Protein AF-A0A1H7V9D1-F1 (afdb_monomer)

Foldseek 3Di:
DDDDPDDDDDDDPLCVVVVVVLVVLLVVLLVPDDDPDDDDDPDFDFPDFDDDSPDDSNRSSNSNSVRSSVSVVVVVD

S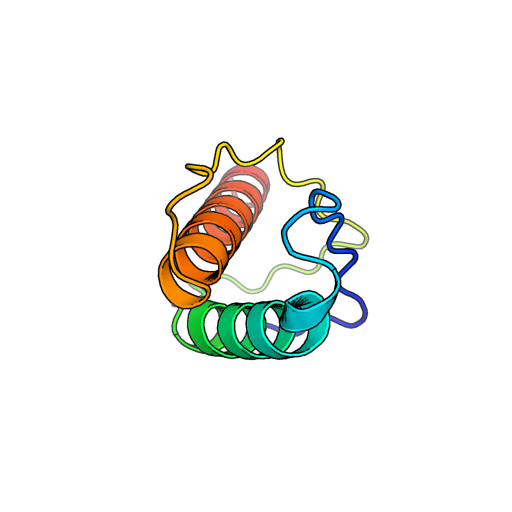equence (77 aa):
MLTIDRLHLQLPPAFRDRAGEIARLVAEELATVPMTADLQLDRLAVPPVEISPLATDRDVARAVAASVHKGIRNETR

Mean predicted aligned error: 3.7 Å

Structure (mmCIF, N/CA/C/O backbone):
data_AF-A0A1H7V9D1-F1
#
_entry.id   AF-A0A1H7V9D1-F1
#
loop_
_atom_site.group_PDB
_atom_site.id
_atom_site.type_symbol
_atom_site.label_atom_id
_atom_site.label_alt_id
_atom_site.label_comp_id
_atom_site.label_asym_id
_atom_site.label_entity_id
_atom_site.label_seq_id
_atom_site.pdbx_PDB_ins_code
_atom_site.Cartn_x
_atom_site.Cartn_y
_atom_site.Cartn_z
_atom_site.occupancy
_atom_site.B_iso_or_equiv
_atom_site.auth_seq_id
_atom_site.auth_comp_id
_atom_site.auth_asym_id
_atom_site.auth_atom_id
_atom_site.pdbx_PDB_model_num
ATOM 1 N N . MET A 1 1 ? -4.880 -1.033 17.673 1.00 77.06 1 MET A N 1
ATOM 2 C CA . MET A 1 1 ? -4.026 -1.979 16.907 1.00 77.06 1 MET A CA 1
ATOM 3 C C . MET A 1 1 ? -4.677 -2.183 15.549 1.00 77.06 1 MET A C 1
ATOM 5 O O . MET A 1 1 ? -5.894 -2.278 15.526 1.00 77.06 1 MET A O 1
ATOM 9 N N . LEU A 1 2 ? -3.922 -2.205 14.446 1.00 85.12 2 LEU A N 1
ATOM 10 C CA . LEU A 1 2 ? -4.483 -2.465 13.115 1.00 85.12 2 LEU A CA 1
ATOM 11 C C . LEU A 1 2 ? -4.355 -3.955 12.782 1.00 85.12 2 LEU A C 1
ATOM 13 O O . LEU A 1 2 ? -3.251 -4.498 12.814 1.00 85.12 2 LEU A O 1
ATOM 17 N N . THR A 1 3 ? -5.468 -4.595 12.437 1.00 89.50 3 THR A N 1
ATOM 18 C CA . THR A 1 3 ? -5.501 -5.982 11.961 1.00 89.50 3 THR A CA 1
ATOM 19 C C . THR A 1 3 ? -6.151 -6.002 10.586 1.00 89.50 3 THR A C 1
ATOM 21 O O . THR A 1 3 ? -7.214 -5.419 10.393 1.00 89.50 3 THR A O 1
ATOM 24 N N . ILE A 1 4 ? -5.483 -6.631 9.620 1.00 89.19 4 ILE A N 1
ATOM 25 C CA . ILE A 1 4 ? -5.963 -6.765 8.245 1.00 89.19 4 ILE A CA 1
ATOM 26 C C . ILE A 1 4 ? -5.935 -8.249 7.905 1.00 89.19 4 ILE A C 1
ATOM 28 O O . ILE A 1 4 ? -4.859 -8.819 7.745 1.00 89.19 4 ILE A O 1
ATOM 32 N N . ASP A 1 5 ? -7.109 -8.859 7.758 1.00 91.62 5 ASP A N 1
ATOM 33 C CA . ASP A 1 5 ? -7.206 -10.278 7.395 1.00 91.62 5 ASP A CA 1
ATOM 34 C C . ASP A 1 5 ? -6.737 -10.525 5.962 1.00 91.62 5 ASP A C 1
ATOM 36 O O . ASP A 1 5 ? -6.104 -11.535 5.650 1.00 91.62 5 ASP A O 1
ATOM 40 N N . ARG A 1 6 ? -7.059 -9.592 5.060 1.00 91.69 6 ARG A N 1
ATOM 41 C CA . ARG A 1 6 ? -6.720 -9.717 3.647 1.00 91.69 6 ARG A CA 1
ATOM 42 C C . ARG A 1 6 ? -6.507 -8.365 2.988 1.00 91.69 6 ARG A C 1
ATOM 44 O O . ARG A 1 6 ? -7.406 -7.531 2.944 1.00 91.69 6 ARG A O 1
ATOM 51 N N . LEU A 1 7 ? -5.330 -8.194 2.391 1.00 90.31 7 LEU A N 1
ATOM 52 C CA . LEU A 1 7 ? -4.994 -7.049 1.551 1.00 90.31 7 LEU A CA 1
ATOM 53 C C . LEU A 1 7 ? -4.968 -7.476 0.080 1.00 90.31 7 LEU A C 1
ATOM 55 O O . LEU A 1 7 ? -4.190 -8.344 -0.312 1.00 90.31 7 LEU A O 1
ATOM 59 N N . HIS A 1 8 ? -5.807 -6.850 -0.742 1.00 91.94 8 HIS A N 1
ATOM 60 C CA . HIS A 1 8 ? -5.775 -7.016 -2.194 1.00 91.94 8 HIS A CA 1
ATOM 61 C C . HIS A 1 8 ? -5.025 -5.850 -2.830 1.00 91.94 8 HIS A C 1
ATOM 63 O O . HIS A 1 8 ? -5.570 -4.757 -2.964 1.00 91.94 8 HIS A O 1
ATOM 69 N N . LEU A 1 9 ? -3.784 -6.097 -3.240 1.00 89.50 9 LEU A N 1
ATOM 70 C CA . LEU A 1 9 ? -2.959 -5.117 -3.935 1.00 89.50 9 LEU A CA 1
ATOM 71 C C . LEU A 1 9 ? -2.925 -5.441 -5.431 1.00 89.50 9 LEU A C 1
ATOM 73 O O . LEU A 1 9 ? -2.455 -6.505 -5.832 1.00 89.50 9 LEU A O 1
ATOM 77 N N . GLN A 1 10 ? -3.418 -4.524 -6.258 1.00 91.06 10 GLN A N 1
ATOM 78 C CA . GL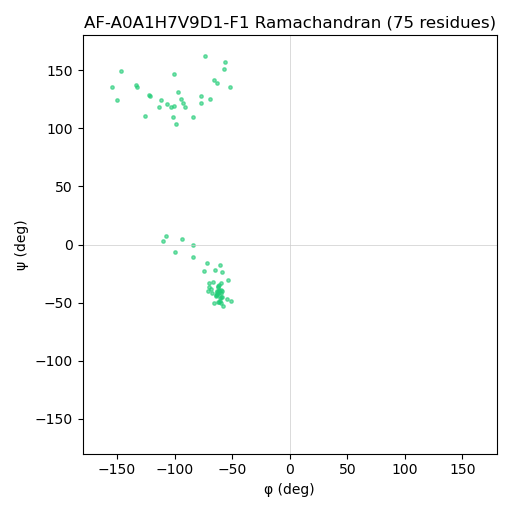N A 1 10 ? -3.293 -4.615 -7.710 1.00 91.06 10 GLN A CA 1
ATOM 79 C C . GLN A 1 10 ? -2.167 -3.697 -8.161 1.00 91.06 10 GLN A C 1
ATOM 81 O O . GLN A 1 10 ? -2.281 -2.476 -8.090 1.00 91.06 10 GLN A O 1
ATOM 86 N N . LEU A 1 11 ? -1.066 -4.301 -8.599 1.00 88.38 11 LEU A N 1
ATOM 87 C CA . LEU A 1 11 ? 0.098 -3.571 -9.077 1.00 88.38 11 LEU A CA 1
ATOM 88 C C . LEU A 1 11 ? 0.140 -3.544 -10.607 1.00 88.38 11 LEU A C 1
ATOM 90 O O . LEU A 1 11 ? -0.236 -4.532 -11.249 1.00 88.38 11 LEU A O 1
ATOM 94 N N . PRO A 1 12 ? 0.653 -2.455 -11.207 1.00 88.56 12 PRO A N 1
ATOM 95 C CA . PRO A 1 12 ? 0.961 -2.434 -12.628 1.00 88.56 12 PRO A CA 1
ATOM 96 C C . PRO A 1 12 ? 1.941 -3.557 -13.013 1.00 88.56 12 PRO A C 1
ATOM 98 O O . PRO A 1 12 ? 2.806 -3.917 -12.208 1.00 88.56 12 PRO A O 1
ATOM 101 N N . PRO A 1 13 ? 1.892 -4.066 -14.261 1.00 88.50 13 PRO A N 1
ATOM 102 C CA . PRO A 1 13 ? 2.771 -5.147 -14.716 1.00 88.50 13 PRO A CA 1
ATOM 103 C C . PRO A 1 13 ? 4.269 -4.884 -14.506 1.00 88.50 13 PRO A C 1
ATOM 105 O O . PRO A 1 13 ? 5.015 -5.823 -14.248 1.00 88.50 13 PRO A O 1
ATOM 108 N N . ALA A 1 14 ? 4.694 -3.617 -14.548 1.00 88.50 14 ALA A N 1
ATOM 109 C CA . ALA A 1 14 ? 6.079 -3.193 -14.322 1.00 88.50 14 ALA A CA 1
ATOM 110 C C . ALA A 1 14 ? 6.631 -3.542 -12.923 1.00 88.50 14 ALA A C 1
ATOM 112 O O . ALA A 1 14 ? 7.843 -3.539 -12.719 1.00 88.50 14 ALA A O 1
ATOM 113 N N . PHE A 1 15 ? 5.761 -3.848 -11.958 1.00 89.12 15 PHE A N 1
ATOM 114 C CA . PHE A 1 15 ? 6.144 -4.214 -10.593 1.00 89.12 15 PHE A CA 1
ATOM 115 C C . PHE A 1 15 ? 5.943 -5.702 -10.29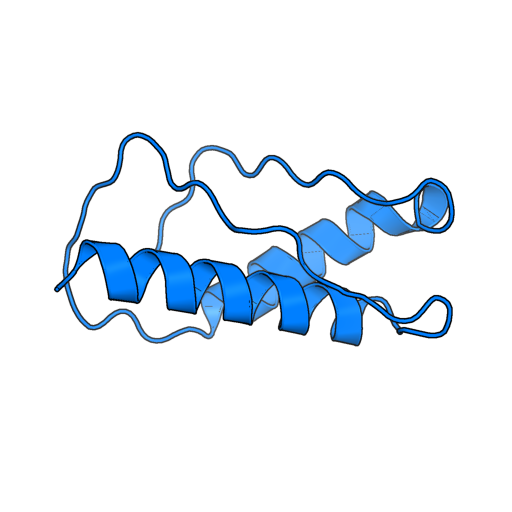5 1.00 89.12 15 PHE A C 1
ATOM 117 O O . PHE A 1 15 ? 6.104 -6.107 -9.147 1.00 89.12 15 PHE A O 1
ATOM 124 N N . ARG A 1 16 ? 5.602 -6.530 -11.296 1.00 88.25 16 ARG A N 1
ATOM 125 C CA . ARG A 1 16 ? 5.302 -7.959 -11.103 1.00 88.25 16 ARG A CA 1
ATOM 126 C C . ARG A 1 16 ? 6.396 -8.682 -10.314 1.00 88.25 16 ARG A C 1
ATOM 128 O O . ARG A 1 16 ? 6.083 -9.346 -9.332 1.00 88.25 16 ARG A O 1
ATOM 135 N N . ASP A 1 17 ? 7.654 -8.496 -10.701 1.00 92.19 17 ASP A N 1
ATOM 136 C CA . ASP A 1 17 ? 8.792 -9.201 -10.092 1.00 92.19 17 ASP A CA 1
ATOM 137 C C . ASP A 1 17 ? 9.116 -8.703 -8.674 1.00 92.19 17 ASP A C 1
ATOM 139 O O . ASP A 1 17 ? 9.794 -9.380 -7.907 1.00 92.19 17 ASP A O 1
ATOM 143 N N . ARG A 1 18 ? 8.596 -7.526 -8.302 1.00 91.38 18 ARG A N 1
ATOM 144 C CA . ARG A 1 18 ? 8.810 -6.872 -7.002 1.00 91.38 18 ARG A CA 1
ATOM 145 C C . ARG A 1 18 ? 7.558 -6.866 -6.124 1.00 91.38 18 ARG A C 1
ATOM 147 O O . ARG A 1 18 ? 7.576 -6.323 -5.024 1.00 91.38 18 ARG A O 1
ATOM 154 N N . ALA A 1 19 ? 6.470 -7.490 -6.578 1.00 92.06 19 ALA A N 1
ATOM 155 C CA . ALA A 1 19 ? 5.166 -7.418 -5.925 1.00 92.06 19 ALA A CA 1
ATOM 156 C C . ALA A 1 19 ? 5.187 -7.929 -4.477 1.00 92.06 19 ALA A C 1
ATOM 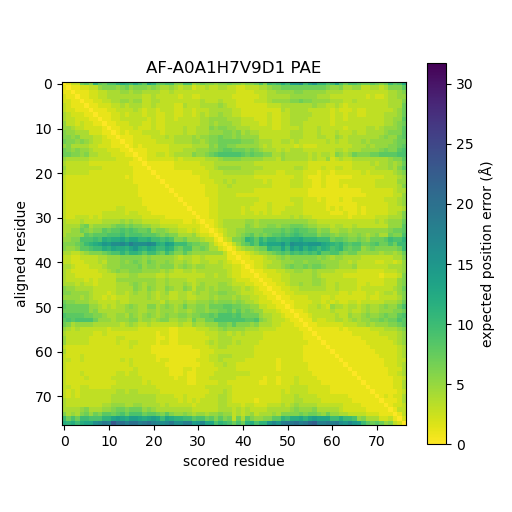158 O O . ALA A 1 19 ? 4.567 -7.324 -3.605 1.00 92.06 19 ALA A O 1
ATOM 159 N N . GLY A 1 20 ? 5.921 -9.016 -4.216 1.00 93.12 20 GLY A N 1
ATOM 160 C CA . GLY A 1 20 ? 6.063 -9.570 -2.868 1.00 93.12 20 GLY A CA 1
ATOM 161 C C . GLY A 1 20 ? 6.778 -8.614 -1.912 1.00 93.12 20 GLY A C 1
ATOM 162 O O . GLY A 1 20 ? 6.307 -8.396 -0.798 1.00 93.12 20 GLY A O 1
ATOM 163 N N . GLU A 1 21 ? 7.869 -7.995 -2.366 1.00 95.44 21 GLU A N 1
ATOM 164 C CA . GLU A 1 21 ? 8.625 -7.033 -1.558 1.00 95.44 21 GLU A CA 1
ATOM 165 C C . GLU A 1 21 ? 7.814 -5.760 -1.299 1.00 95.44 21 GLU A C 1
ATOM 167 O O . GLU A 1 21 ? 7.749 -5.287 -0.167 1.00 95.44 21 GLU A O 1
ATOM 172 N N . ILE A 1 22 ? 7.104 -5.255 -2.311 1.00 94.62 22 ILE A N 1
ATOM 173 C CA . ILE A 1 22 ? 6.199 -4.113 -2.144 1.00 94.62 22 ILE A CA 1
ATOM 174 C C . ILE A 1 22 ? 5.106 -4.439 -1.122 1.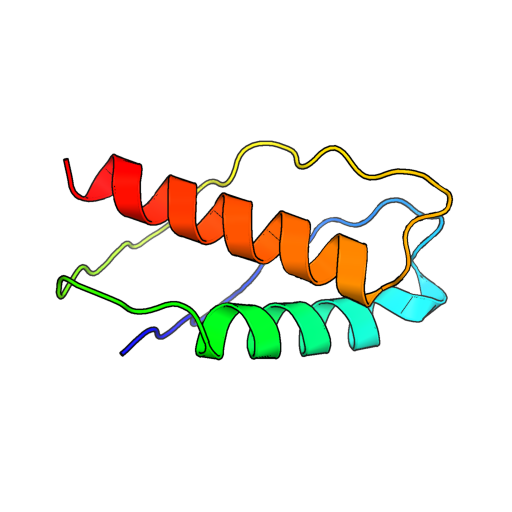00 94.62 22 ILE A C 1
ATOM 176 O O . ILE A 1 22 ? 4.847 -3.631 -0.237 1.00 94.62 22 ILE A O 1
ATOM 180 N N . ALA A 1 23 ? 4.480 -5.619 -1.192 1.00 93.38 23 ALA A N 1
ATOM 181 C CA . ALA A 1 23 ? 3.450 -6.014 -0.231 1.00 93.38 23 ALA A CA 1
ATOM 182 C C . ALA A 1 23 ? 3.990 -6.078 1.210 1.00 93.38 23 ALA A C 1
ATOM 184 O O . ALA A 1 23 ? 3.318 -5.631 2.142 1.00 93.38 23 ALA A O 1
ATOM 185 N N . ARG A 1 24 ? 5.218 -6.579 1.388 1.00 94.69 24 ARG A N 1
ATOM 186 C CA . ARG A 1 24 ? 5.913 -6.603 2.681 1.00 94.69 24 ARG A CA 1
ATOM 187 C C . ARG A 1 24 ? 6.148 -5.187 3.209 1.00 94.69 24 ARG A C 1
ATOM 189 O O . ARG A 1 24 ? 5.774 -4.893 4.340 1.00 94.69 24 ARG A O 1
ATOM 196 N N . LEU A 1 25 ? 6.688 -4.300 2.374 1.00 96.75 25 LEU A N 1
ATOM 197 C CA . LEU A 1 25 ? 6.928 -2.897 2.722 1.00 96.75 25 LEU A CA 1
ATOM 198 C C . LEU A 1 25 ? 5.625 -2.147 3.032 1.00 96.75 25 LEU A C 1
ATOM 200 O O . LEU A 1 25 ? 5.599 -1.324 3.940 1.00 96.75 25 LEU A O 1
ATOM 204 N N . VAL A 1 26 ? 4.527 -2.443 2.329 1.00 95.06 26 VAL A N 1
ATOM 205 C CA . VAL A 1 26 ? 3.206 -1.874 2.644 1.00 95.06 26 VAL A CA 1
ATOM 206 C C . VAL A 1 26 ? 2.783 -2.265 4.058 1.00 95.06 26 VAL A C 1
ATOM 208 O O . VAL A 1 26 ? 2.338 -1.405 4.813 1.00 95.06 26 VAL A O 1
ATOM 211 N N . ALA A 1 27 ? 2.926 -3.539 4.430 1.00 92.94 27 ALA A N 1
ATOM 212 C CA . ALA A 1 27 ? 2.583 -4.001 5.773 1.00 92.94 27 ALA A CA 1
ATOM 213 C C . ALA A 1 27 ? 3.453 -3.332 6.851 1.00 92.94 27 ALA A C 1
ATOM 215 O O . ALA A 1 27 ? 2.927 -2.927 7.887 1.00 92.94 27 ALA A O 1
ATOM 216 N N . GLU A 1 28 ? 4.753 -3.161 6.592 1.00 95.06 28 GLU A N 1
ATOM 217 C CA . GLU A 1 28 ? 5.658 -2.429 7.487 1.00 95.06 28 GLU A CA 1
ATOM 218 C C . GLU A 1 28 ? 5.233 -0.971 7.663 1.00 95.06 28 GLU A C 1
ATOM 220 O O . GLU A 1 28 ? 5.092 -0.506 8.791 1.00 95.06 28 GLU A O 1
ATOM 225 N N . GLU A 1 29 ? 4.975 -0.256 6.567 1.00 94.88 29 GLU A N 1
ATOM 226 C CA . GLU A 1 29 ? 4.538 1.142 6.616 1.00 94.88 29 GLU A CA 1
ATOM 227 C C . GLU A 1 29 ? 3.189 1.265 7.350 1.00 94.88 29 GLU A C 1
ATOM 229 O O . GLU A 1 29 ? 3.041 2.125 8.218 1.00 94.88 29 GLU A O 1
ATOM 234 N N . LEU A 1 30 ? 2.231 0.361 7.105 1.00 92.19 30 LEU A N 1
ATOM 235 C CA . LEU A 1 30 ? 0.943 0.325 7.812 1.00 92.19 30 LEU A CA 1
ATOM 236 C C . LEU A 1 30 ? 1.085 0.067 9.315 1.00 92.19 30 LEU A C 1
ATOM 238 O O . LEU A 1 30 ? 0.338 0.650 10.101 1.00 92.19 30 LEU A O 1
ATOM 242 N N . ALA A 1 31 ? 2.046 -0.762 9.728 1.00 91.38 31 ALA A N 1
ATOM 243 C CA . ALA A 1 31 ? 2.307 -1.035 11.140 1.00 91.38 31 ALA A CA 1
ATOM 244 C C . ALA A 1 31 ? 2.791 0.211 11.904 1.00 91.38 31 ALA A C 1
ATOM 246 O O . ALA A 1 31 ? 2.631 0.283 13.122 1.00 91.38 31 ALA A O 1
ATOM 247 N N . THR A 1 32 ? 3.345 1.207 11.202 1.00 89.94 32 THR A N 1
ATOM 248 C CA . THR A 1 32 ? 3.770 2.480 11.807 1.00 89.94 32 THR A CA 1
ATOM 249 C C . THR A 1 32 ? 2.642 3.502 11.953 1.00 89.94 32 THR A C 1
ATOM 251 O O . THR A 1 32 ? 2.821 4.521 12.624 1.00 89.94 32 THR A O 1
ATOM 254 N N . VAL A 1 33 ? 1.476 3.261 11.344 1.00 83.94 33 VAL A N 1
ATOM 255 C CA . VAL A 1 33 ? 0.377 4.229 11.341 1.00 83.94 33 VAL A CA 1
ATOM 256 C C . VAL A 1 33 ? -0.345 4.212 12.696 1.00 83.94 33 VAL A C 1
ATOM 258 O O . VAL A 1 33 ? -0.888 3.177 13.091 1.00 83.94 33 VAL A O 1
ATOM 261 N N . PRO A 1 34 ? -0.422 5.352 13.410 1.00 82.75 34 PRO A N 1
ATOM 262 C CA . PRO A 1 34 ? -1.127 5.417 14.681 1.00 82.75 34 PRO A CA 1
ATOM 263 C C . PRO A 1 34 ? -2.639 5.269 14.468 1.00 82.75 34 PRO A C 1
ATOM 265 O O . PRO A 1 34 ? -3.251 6.031 13.721 1.00 82.75 34 PRO A O 1
ATOM 268 N N . MET A 1 35 ? -3.247 4.304 15.158 1.00 84.12 35 MET A N 1
ATOM 269 C CA . MET A 1 35 ? -4.701 4.125 15.20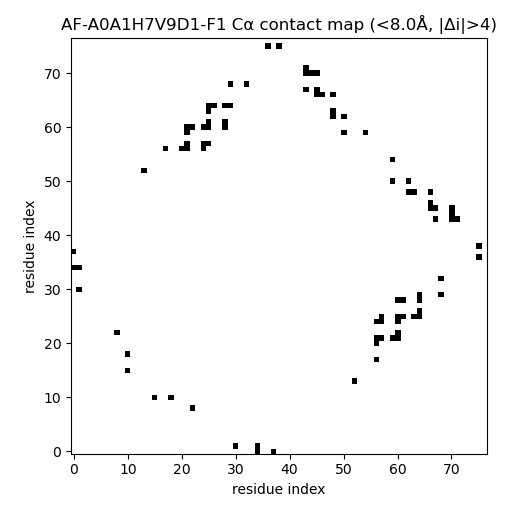0 1.00 84.12 35 MET A CA 1
ATOM 270 C C . MET A 1 35 ? 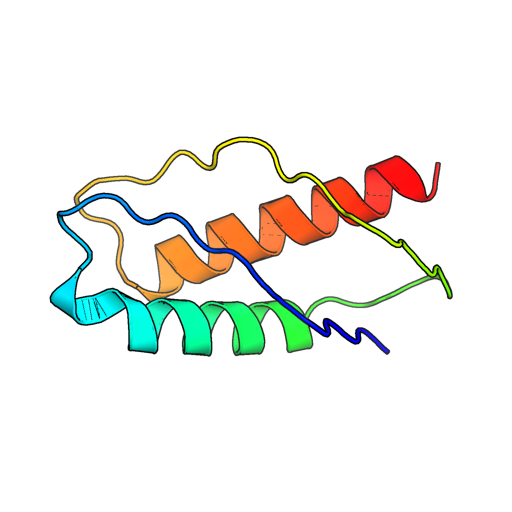-5.262 4.869 16.411 1.00 84.12 35 MET A C 1
ATOM 272 O O . MET A 1 35 ? -4.860 4.596 17.541 1.00 84.12 35 MET A O 1
ATOM 276 N N . THR A 1 36 ? -6.174 5.810 16.177 1.00 77.25 36 THR A N 1
ATOM 277 C CA . THR A 1 36 ? -6.760 6.659 17.230 1.00 77.25 36 THR A CA 1
ATOM 278 C C . THR A 1 36 ? -8.137 6.195 17.701 1.00 77.25 36 THR A C 1
ATOM 280 O O . THR A 1 36 ? -8.670 6.774 18.641 1.00 77.25 36 THR A O 1
ATOM 283 N N . ALA A 1 37 ? -8.725 5.190 17.051 1.00 74.31 37 ALA A N 1
ATOM 284 C CA . ALA A 1 37 ? -10.041 4.658 17.379 1.00 74.31 37 ALA A CA 1
ATOM 285 C C . ALA A 1 37 ? -10.095 3.153 17.105 1.00 74.31 37 ALA A C 1
ATOM 287 O O . ALA A 1 37 ? -9.435 2.663 16.184 1.00 74.31 37 ALA A O 1
ATOM 288 N N . ASP A 1 38 ? -10.909 2.452 17.888 1.00 79.94 38 ASP A N 1
ATOM 289 C CA . ASP A 1 38 ? -11.261 1.063 17.626 1.00 79.94 38 ASP A CA 1
ATOM 290 C C . ASP A 1 38 ? -12.425 1.049 16.631 1.00 79.94 38 ASP A C 1
ATOM 292 O O . ASP A 1 38 ? -13.541 1.466 16.940 1.00 79.94 38 ASP A O 1
ATOM 296 N N . LEU A 1 39 ? -12.139 0.616 15.405 1.00 84.94 39 LEU A N 1
ATOM 297 C CA . LEU A 1 39 ? -13.103 0.496 14.318 1.00 84.94 39 LEU A CA 1
ATOM 298 C C . LEU A 1 39 ? -12.926 -0.872 13.662 1.00 84.94 39 LEU A C 1
ATOM 300 O O . LEU A 1 39 ? -11.803 -1.281 13.364 1.00 84.94 39 LEU A O 1
ATOM 304 N N . GLN A 1 40 ? -14.040 -1.546 13.396 1.00 89.19 40 GLN A N 1
ATOM 305 C CA . GLN A 1 40 ? -14.073 -2.769 12.607 1.00 89.19 40 GLN A CA 1
ATOM 306 C C . GLN A 1 40 ? -14.790 -2.489 11.287 1.00 89.19 40 GLN A C 1
ATOM 308 O O . GLN A 1 40 ? -15.919 -2.003 11.280 1.00 89.19 40 GLN A O 1
ATOM 313 N N . LEU A 1 41 ? -14.119 -2.784 10.174 1.00 89.50 41 LEU A N 1
ATOM 314 C CA . LEU A 1 41 ? -14.653 -2.631 8.824 1.00 89.50 41 LEU A CA 1
ATOM 315 C C . LEU A 1 41 ? -14.635 -3.986 8.123 1.00 89.50 41 LEU A C 1
ATOM 317 O O . LEU A 1 41 ? -13.576 -4.604 8.023 1.00 89.50 41 LEU A O 1
ATOM 321 N N . ASP A 1 42 ? -15.770 -4.403 7.563 1.00 91.12 42 ASP A N 1
ATOM 322 C CA . ASP A 1 42 ? -15.835 -5.618 6.736 1.00 91.12 42 ASP A CA 1
ATOM 323 C C . ASP A 1 42 ? -15.048 -5.453 5.426 1.00 91.12 42 ASP A C 1
ATOM 325 O O . ASP A 1 42 ? -14.500 -6.406 4.868 1.00 91.12 42 ASP A O 1
ATOM 329 N N . ARG A 1 43 ? -15.004 -4.222 4.901 1.00 92.00 43 ARG A N 1
ATOM 330 C CA . ARG A 1 43 ? -14.264 -3.868 3.691 1.00 92.00 43 ARG A CA 1
ATOM 331 C C . ARG A 1 43 ? -13.882 -2.395 3.712 1.00 92.00 43 ARG A C 1
ATOM 333 O O . ARG A 1 43 ? -14.729 -1.542 3.941 1.00 92.00 43 ARG A O 1
ATOM 340 N N . LEU A 1 44 ? -12.637 -2.109 3.344 1.00 91.19 44 LEU A N 1
ATOM 341 C CA . LEU A 1 44 ? -12.173 -0.762 3.024 1.00 91.19 44 LEU A CA 1
ATOM 342 C C . LEU A 1 44 ? -11.809 -0.693 1.538 1.00 91.19 44 LEU A C 1
ATOM 344 O O . LEU A 1 44 ? -10.916 -1.406 1.078 1.00 91.19 44 LEU A O 1
ATOM 348 N N . ALA A 1 45 ? -12.494 0.164 0.783 1.00 91.56 45 ALA A N 1
ATOM 349 C CA . ALA A 1 45 ? -12.123 0.464 -0.595 1.00 91.56 45 ALA A CA 1
ATOM 350 C C . ALA A 1 45 ? -11.175 1.667 -0.614 1.00 91.5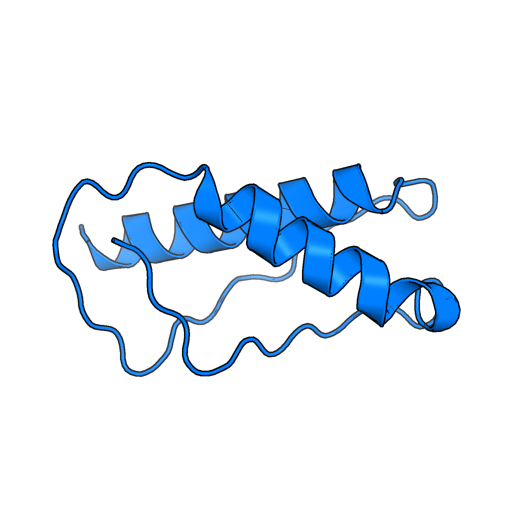6 45 ALA A C 1
ATOM 352 O O . ALA A 1 45 ? -11.541 2.766 -0.204 1.00 91.56 45 ALA A O 1
ATOM 353 N N . VAL A 1 46 ? -9.952 1.460 -1.096 1.00 90.12 46 VAL A N 1
ATOM 354 C CA . VAL A 1 46 ? -8.964 2.534 -1.230 1.00 90.12 46 VAL A CA 1
ATOM 355 C C . VAL A 1 46 ? -8.996 3.050 -2.669 1.00 90.12 46 VAL A C 1
ATOM 357 O O . VAL A 1 46 ? -8.959 2.233 -3.594 1.00 90.12 46 VAL A O 1
ATOM 360 N N . PRO A 1 47 ? -9.075 4.376 -2.889 1.00 87.31 47 PRO A N 1
ATOM 361 C CA . PRO A 1 47 ? -8.985 4.947 -4.227 1.00 87.31 47 PRO A CA 1
ATOM 362 C C . PRO A 1 47 ? -7.689 4.541 -4.946 1.00 87.31 47 PRO A C 1
ATOM 364 O O . PRO A 1 47 ? -6.694 4.242 -4.280 1.00 87.31 47 PRO A O 1
ATOM 367 N N . PRO A 1 48 ? -7.666 4.571 -6.292 1.00 89.94 48 PRO A N 1
ATOM 368 C CA . PRO A 1 48 ? -6.442 4.339 -7.048 1.00 89.94 48 PRO A CA 1
ATOM 369 C C . PRO A 1 48 ? -5.303 5.242 -6.567 1.00 89.94 48 PRO A C 1
ATOM 371 O O . PRO A 1 48 ? -5.495 6.439 -6.350 1.00 89.94 48 PRO A O 1
ATOM 374 N N . VAL A 1 49 ? -4.120 4.654 -6.406 1.00 91.50 49 VAL A N 1
ATOM 375 C CA . VAL A 1 49 ? -2.909 5.363 -5.986 1.00 91.50 49 VAL A CA 1
ATOM 376 C C . VAL A 1 49 ? -2.069 5.639 -7.222 1.00 91.50 49 VAL A C 1
ATOM 378 O O . VAL A 1 49 ? -1.648 4.712 -7.913 1.00 91.50 49 VAL A O 1
ATOM 381 N N . GLU A 1 50 ? -1.823 6.913 -7.502 1.00 89.94 50 GLU A N 1
ATOM 382 C CA . GLU A 1 50 ? -0.915 7.310 -8.572 1.00 89.94 50 GLU A CA 1
ATOM 383 C C . GLU A 1 50 ? 0.534 7.131 -8.118 1.00 89.94 50 GLU A C 1
ATOM 385 O O . GLU A 1 50 ? 0.943 7.611 -7.060 1.00 89.94 50 GLU A O 1
ATOM 390 N N . ILE A 1 51 ? 1.317 6.426 -8.929 1.00 87.56 51 ILE A N 1
ATOM 391 C CA . ILE A 1 51 ? 2.721 6.117 -8.662 1.00 87.56 51 ILE A CA 1
ATOM 392 C C . ILE A 1 51 ? 3.550 6.390 -9.911 1.00 87.56 51 ILE A C 1
ATOM 394 O O . ILE A 1 51 ? 3.157 6.050 -11.028 1.00 87.56 51 ILE A O 1
ATOM 398 N N . SER A 1 52 ? 4.716 7.004 -9.714 1.00 85.69 52 SER A N 1
ATOM 399 C CA . SER A 1 52 ? 5.684 7.209 -10.790 1.00 85.69 52 SER A CA 1
ATOM 400 C C . SER A 1 52 ? 6.229 5.860 -11.277 1.00 85.69 52 SER A C 1
ATOM 402 O O . SER A 1 52 ? 6.529 4.998 -10.44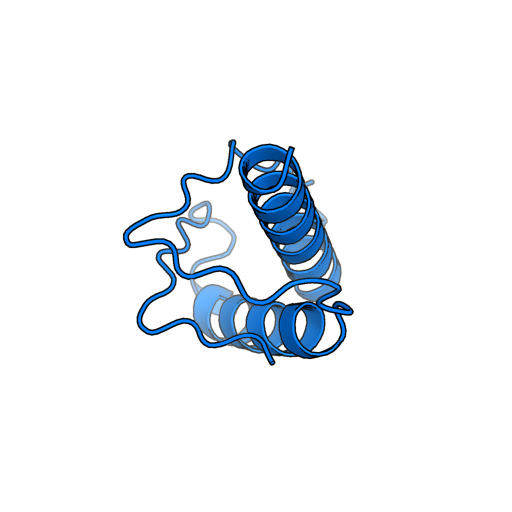8 1.00 85.69 52 SER A O 1
ATOM 404 N N . PRO A 1 53 ? 6.462 5.674 -12.588 1.00 80.50 53 PRO A N 1
ATOM 405 C CA . PRO A 1 53 ? 7.167 4.497 -13.101 1.00 80.50 53 PRO A CA 1
ATOM 406 C C . PRO A 1 53 ? 8.582 4.333 -12.525 1.00 80.50 53 PRO A C 1
ATOM 408 O O . PRO A 1 53 ? 9.116 3.228 -12.507 1.00 80.50 53 PRO A O 1
ATOM 411 N N . LEU A 1 54 ? 9.186 5.432 -12.060 1.00 86.12 54 LEU A N 1
ATOM 412 C CA . LEU A 1 54 ? 10.521 5.468 -11.458 1.00 86.12 54 LEU A CA 1
ATOM 413 C C . LEU A 1 54 ? 10.490 5.338 -9.927 1.00 86.12 54 LEU A C 1
ATOM 415 O O . LEU A 1 54 ? 11.528 5.477 -9.284 1.00 86.12 54 LEU A O 1
ATOM 419 N N . ALA A 1 55 ? 9.313 5.116 -9.335 1.00 89.25 55 ALA A N 1
ATOM 420 C CA . ALA A 1 55 ? 9.170 4.974 -7.895 1.00 89.25 55 ALA A CA 1
ATOM 421 C C . ALA A 1 55 ? 9.938 3.747 -7.385 1.00 89.25 55 ALA A C 1
ATOM 423 O O . ALA A 1 55 ? 9.919 2.668 -7.993 1.00 89.25 55 ALA A O 1
ATOM 424 N N . THR A 1 56 ? 10.593 3.908 -6.237 1.00 92.81 56 THR A N 1
ATOM 425 C CA . THR A 1 56 ? 11.160 2.772 -5.511 1.00 92.81 56 THR A CA 1
ATOM 426 C C . THR A 1 56 ? 10.045 1.965 -4.851 1.00 92.81 56 THR A C 1
ATOM 428 O O . THR A 1 56 ? 8.936 2.460 -4.640 1.00 92.81 56 THR A O 1
ATOM 431 N N . ASP A 1 57 ? 10.334 0.722 -4.467 1.00 94.25 57 ASP A N 1
ATOM 432 C CA . ASP A 1 57 ? 9.341 -0.134 -3.805 1.00 94.25 57 ASP A CA 1
ATOM 433 C C . ASP A 1 57 ? 8.831 0.494 -2.497 1.00 94.25 57 ASP A C 1
ATOM 435 O O . ASP A 1 57 ? 7.650 0.391 -2.164 1.00 94.25 57 ASP A O 1
ATOM 439 N N . ARG A 1 58 ? 9.705 1.228 -1.794 1.00 94.62 58 ARG A N 1
ATOM 440 C CA . ARG A 1 58 ? 9.358 1.968 -0.576 1.00 94.62 58 ARG A CA 1
ATOM 441 C C . ARG A 1 58 ? 8.468 3.178 -0.864 1.00 94.62 58 ARG A C 1
ATOM 443 O O . ARG A 1 58 ? 7.559 3.444 -0.082 1.00 94.62 58 ARG A O 1
ATOM 450 N N . ASP A 1 59 ? 8.678 3.879 -1.978 1.00 94.31 59 ASP A N 1
ATOM 451 C CA . ASP A 1 59 ? 7.800 4.987 -2.380 1.00 94.31 59 ASP A CA 1
ATOM 452 C C . ASP A 1 59 ? 6.386 4.480 -2.681 1.00 94.31 59 ASP A C 1
ATOM 454 O O . ASP A 1 59 ? 5.403 5.061 -2.215 1.00 94.31 59 ASP A O 1
ATOM 458 N N . VAL A 1 60 ? 6.283 3.356 -3.401 1.00 93.50 60 VAL A N 1
ATOM 459 C CA . VAL A 1 60 ? 5.000 2.694 -3.675 1.00 93.50 60 VAL A CA 1
ATOM 460 C C . VAL A 1 60 ? 4.330 2.277 -2.366 1.00 93.50 60 VAL A C 1
ATOM 462 O O . VAL A 1 60 ? 3.161 2.596 -2.143 1.00 93.50 60 VAL A O 1
ATOM 465 N N . ALA A 1 61 ? 5.071 1.615 -1.474 1.00 94.81 61 ALA A N 1
ATOM 466 C CA . ALA A 1 61 ? 4.539 1.155 -0.198 1.00 94.81 61 ALA A CA 1
ATOM 467 C C . ALA A 1 61 ? 3.991 2.298 0.664 1.00 94.81 61 ALA A C 1
ATOM 469 O O . ALA A 1 61 ? 2.872 2.219 1.178 1.00 94.81 61 ALA A O 1
ATOM 470 N N . ARG A 1 62 ? 4.743 3.397 0.753 1.00 94.56 62 ARG A N 1
ATOM 471 C CA . ARG A 1 62 ? 4.345 4.594 1.492 1.00 94.56 62 ARG A CA 1
ATOM 472 C C . ARG A 1 62 ? 3.092 5.244 0.915 1.00 94.56 62 ARG A C 1
ATOM 474 O O . ARG A 1 62 ? 2.202 5.629 1.672 1.00 94.56 62 ARG A O 1
ATOM 481 N N . ALA A 1 63 ? 2.999 5.351 -0.410 1.00 93.62 63 ALA A N 1
ATOM 482 C CA . ALA A 1 63 ? 1.833 5.928 -1.076 1.00 93.62 63 ALA A CA 1
ATOM 483 C C . ALA A 1 63 ? 0.558 5.099 -0.825 1.00 93.62 63 ALA A C 1
ATOM 485 O O . ALA A 1 63 ? -0.515 5.652 -0.555 1.00 93.62 63 ALA A O 1
ATOM 486 N N . VAL A 1 64 ? 0.681 3.768 -0.845 1.00 93.12 64 VAL A N 1
ATOM 487 C CA . VAL A 1 64 ? -0.416 2.845 -0.520 1.00 93.12 64 VAL A CA 1
ATOM 488 C C . VAL A 1 64 ? -0.820 2.969 0.951 1.00 93.12 64 VAL A C 1
ATOM 490 O O . VAL A 1 64 ? -2.001 3.174 1.234 1.00 93.12 64 VAL A O 1
ATOM 493 N N . ALA A 1 65 ? 0.134 2.917 1.886 1.00 93.69 65 ALA A N 1
ATOM 494 C CA . ALA A 1 65 ? -0.145 3.024 3.320 1.00 93.69 65 ALA A CA 1
ATOM 495 C C . ALA A 1 65 ? -0.825 4.356 3.683 1.00 93.69 65 ALA A C 1
ATOM 497 O O . ALA A 1 65 ? -1.808 4.379 4.428 1.00 93.69 65 ALA A O 1
ATOM 498 N N . ALA A 1 66 ? -0.368 5.465 3.091 1.00 93.00 66 ALA A N 1
ATOM 499 C CA . ALA A 1 66 ? -0.990 6.774 3.263 1.00 93.00 66 ALA A CA 1
ATOM 500 C C . ALA A 1 66 ? -2.445 6.802 2.760 1.00 93.00 66 ALA A C 1
ATOM 502 O O . ALA A 1 66 ? -3.315 7.394 3.405 1.00 93.00 66 ALA A O 1
ATOM 503 N N . SER A 1 67 ? -2.728 6.134 1.639 1.00 93.62 67 SER A N 1
ATOM 504 C CA . SER A 1 67 ? -4.073 6.071 1.057 1.00 93.62 67 SER A CA 1
ATOM 505 C C . SER A 1 67 ? -5.026 5.207 1.886 1.00 93.62 67 SER A C 1
ATOM 507 O O . SER A 1 67 ? -6.165 5.613 2.115 1.00 93.62 67 SER A O 1
ATOM 509 N N . VAL A 1 68 ? -4.552 4.073 2.414 1.00 92.00 68 VAL A N 1
ATOM 510 C CA . VAL A 1 68 ? -5.301 3.241 3.373 1.00 92.00 68 VAL A CA 1
ATOM 511 C C . VAL A 1 68 ? -5.638 4.048 4.625 1.00 92.00 68 VAL A C 1
ATOM 513 O O . VAL A 1 68 ? -6.801 4.121 5.012 1.00 92.00 68 VAL A O 1
ATOM 516 N N . HIS A 1 69 ? -4.649 4.714 5.228 1.00 90.88 69 HIS A N 1
ATOM 517 C CA . HIS A 1 69 ? -4.860 5.523 6.430 1.00 90.88 69 HIS A CA 1
ATOM 518 C C . HIS A 1 69 ? -5.865 6.661 6.199 1.00 90.88 69 HIS A C 1
ATOM 520 O O . HIS A 1 69 ? -6.716 6.925 7.050 1.00 90.88 69 HIS A O 1
ATOM 526 N N . LYS A 1 70 ? -5.815 7.311 5.030 1.00 91.00 70 LYS A N 1
ATOM 527 C CA . LYS A 1 70 ? -6.817 8.308 4.632 1.00 91.00 70 LYS A CA 1
ATOM 528 C C . LYS A 1 70 ? -8.213 7.691 4.495 1.00 91.00 70 LYS A C 1
ATOM 530 O O . LYS A 1 70 ? -9.172 8.302 4.952 1.00 91.00 70 LYS A O 1
ATOM 535 N N . GLY A 1 71 ? -8.319 6.500 3.901 1.00 90.88 71 GLY A N 1
ATOM 536 C CA . GLY A 1 71 ? -9.570 5.746 3.801 1.00 90.88 71 GLY A CA 1
ATOM 537 C C . GLY A 1 71 ? -10.175 5.456 5.173 1.00 90.88 71 GLY A C 1
ATOM 538 O O . GLY A 1 71 ? -11.304 5.855 5.428 1.00 90.88 71 GLY A O 1
ATOM 539 N N . ILE A 1 72 ? -9.390 4.877 6.089 1.00 89.56 72 ILE A N 1
ATOM 540 C CA . ILE A 1 72 ? -9.822 4.599 7.471 1.00 89.56 72 ILE A CA 1
ATOM 541 C C . ILE A 1 72 ? -10.333 5.878 8.144 1.00 89.56 72 ILE A C 1
ATOM 543 O O . ILE A 1 72 ? -11.408 5.884 8.734 1.00 89.56 72 ILE A O 1
ATOM 547 N N . ARG A 1 73 ? -9.592 6.988 8.016 1.00 87.31 73 ARG A N 1
ATOM 548 C CA . ARG A 1 73 ? -9.980 8.270 8.618 1.00 87.31 73 ARG A CA 1
ATOM 549 C C . ARG A 1 73 ? -11.319 8.796 8.092 1.00 87.31 73 ARG A C 1
ATOM 551 O O . ARG A 1 73 ? -12.047 9.441 8.844 1.00 87.31 73 ARG A O 1
ATOM 558 N N . ASN A 1 74 ? -11.624 8.562 6.818 1.00 86.94 74 ASN A N 1
ATOM 559 C CA . ASN A 1 74 ? -12.892 8.981 6.230 1.00 86.94 74 ASN A CA 1
ATOM 560 C C . ASN A 1 74 ? -14.076 8.160 6.758 1.00 86.94 74 ASN A C 1
ATOM 562 O O . ASN A 1 74 ? -15.138 8.737 6.930 1.00 86.94 74 ASN A O 1
ATOM 566 N N . GLU A 1 75 ? -13.883 6.874 7.062 1.00 84.25 75 GLU A N 1
ATOM 567 C CA . GLU A 1 75 ? -14.920 6.018 7.666 1.00 84.25 75 GLU A CA 1
ATOM 568 C C . GLU A 1 75 ? -15.147 6.324 9.159 1.00 84.25 75 GLU A C 1
ATOM 570 O O . GLU A 1 75 ? -16.205 6.034 9.704 1.00 84.25 75 GLU A O 1
ATOM 575 N N . THR A 1 76 ? -14.162 6.918 9.846 1.00 71.81 76 THR A N 1
ATOM 576 C CA . THR A 1 76 ? -14.286 7.324 11.264 1.00 71.81 76 THR A CA 1
ATOM 577 C C . THR A 1 76 ? -14.942 8.697 11.493 1.00 71.81 76 THR A C 1
ATOM 579 O O . THR A 1 76 ? -15.021 9.129 12.643 1.00 71.81 76 THR A O 1
ATOM 582 N N . ARG A 1 77 ? -15.335 9.426 10.438 1.00 59.34 77 ARG A N 1
ATOM 583 C CA . ARG A 1 77 ? -15.982 10.751 10.530 1.00 59.34 77 ARG A CA 1
ATOM 584 C C . ARG A 1 77 ? -17.491 10.656 10.388 1.00 59.34 77 ARG A C 1
ATOM 586 O O . ARG A 1 77 ? -18.162 11.418 11.116 1.00 59.34 77 ARG A O 1
#

Organism: NCBI:txid43775

Secondary structure (DSSP, 8-state):
----S-------GGGGGGHHHHHHHHHHHHHTSPP-S----S--PPPPPP--TT--HHHHHHHHHHHHHHHHHHHT-

Radius of gyration: 12.64 Å; Cα contacts (8 Å, |Δi|>4): 46; chains: 1; bounding box: 27×21×32 Å

pLDDT: mean 89.26, std 5.96, range [59.34, 96.75]

Solvent-accessible surface area (backbone atoms only — not comparable to full-atom values): 5148 Å² total; per-residue (Å²): 129,92,83,76,96,75,85,88,82,88,73,63,78,94,42,60,94,47,44,69,59,28,54,52,42,24,52,55,48,45,71,71,56,85,72,92,70,96,78,88,72,99,73,81,81,61,77,91,74,90,73,63,94,83,54,50,57,64,54,51,12,46,54,49,32,53,44,46,54,53,41,54,54,61,75,74,109